Protein AF-A0A451AN19-F1 (afdb_monomer)

Nearest PDB structures (foldseek):
  8wtc-assembly2_D  TM=3.789E-01  e=9.574E+00  Bacillus subtilis subsp. subtilis str. 168

Mean predicted aligned error: 19.06 Å

Secondary structure (DSSP, 8-state):
------SSTHHHHHHHHHHHHHHHHHHHHS--SS--PPP-----S-TTS--S-SGGGS--STT--HHHHHHHHHHTHHHHHHHHS---TTPPPHHHHHHHHHHHHHH--HHHHHHHHHHHHHHTT-HHHHHHHHHHHTTS---

Sequence (143 aa):
MKKIELDNWREFFHACDKLDTKRERIFSEANLPGYVSPFLFRGQANADWPLADTLERAAGEKDVGVLQYYGTILSVKPEIERFTGRILDGVPSYGEYRMALNSIQHSVDQNTILSKIFNLAVKEDKYSEAAALCFLFQRIPSE

pLDDT: mean 72.41, std 14.74, range [35.47, 91.38]

Foldseek 3Di:
DDDDDDPDDVCVVVVLVVVVVVQVVCVVPVPDPDDDDRDDCPDDPDPPPPDVDPLVPVPPDPDCDPLNSLVVVVVCQVVCCVVVVHHPPPSDDSVRVVVVVVVVVVVPPVVVVLVVLCVVCVVVVNVVVSVVVVVVSVPPDDD

Solvent-accessible surface area (backbone atoms only — not comparable to full-atom values): 9248 Å² total; per-residue (Å²): 134,90,84,80,88,70,99,49,77,77,52,46,61,59,50,51,51,54,50,49,56,51,51,52,48,53,58,68,72,58,80,54,101,63,88,79,79,76,88,76,84,84,72,75,89,67,83,79,62,87,64,93,61,82,70,73,76,77,63,80,54,99,76,67,49,71,69,60,49,49,49,56,56,56,71,48,42,67,60,52,26,66,73,68,74,45,82,76,78,90,65,71,51,72,67,57,46,51,52,52,51,52,53,50,57,66,71,57,40,66,67,61,52,50,50,52,50,43,55,53,21,63,74,67,74,38,58,71,59,38,54,53,51,53,58,59,58,72,67,59,82,84,130

Structure (mmCIF, N/CA/C/O backbone):
data_AF-A0A451AN19-F1
#
_entry.id   AF-A0A451AN19-F1
#
loop_
_atom_site.group_PDB
_atom_site.id
_atom_site.type_symbol
_atom_site.label_atom_id
_atom_site.label_alt_id
_atom_site.label_comp_id
_atom_site.label_asym_id
_atom_site.label_entity_id
_atom_site.label_seq_id
_atom_site.pdbx_PDB_ins_code
_atom_site.Cartn_x
_atom_site.Cartn_y
_atom_site.Cartn_z
_atom_site.occupancy
_atom_site.B_iso_or_equiv
_atom_site.auth_seq_id
_atom_site.auth_comp_id
_atom_site.auth_asym_id
_atom_site.auth_atom_id
_atom_site.pdbx_PDB_model_num
ATOM 1 N N . MET A 1 1 ? -1.596 -2.772 -30.312 1.00 65.94 1 MET A N 1
ATOM 2 C CA . MET A 1 1 ? -0.908 -3.242 -29.088 1.00 65.94 1 MET A CA 1
ATOM 3 C C . MET A 1 1 ? -0.173 -4.530 -29.432 1.00 65.94 1 MET A C 1
ATOM 5 O O . MET A 1 1 ? -0.817 -5.438 -29.943 1.00 65.94 1 MET A O 1
ATOM 9 N N . LYS A 1 2 ? 1.155 -4.592 -29.269 1.00 78.00 2 LYS A N 1
ATOM 10 C CA . LYS A 1 2 ? 1.921 -5.814 -29.567 1.00 78.00 2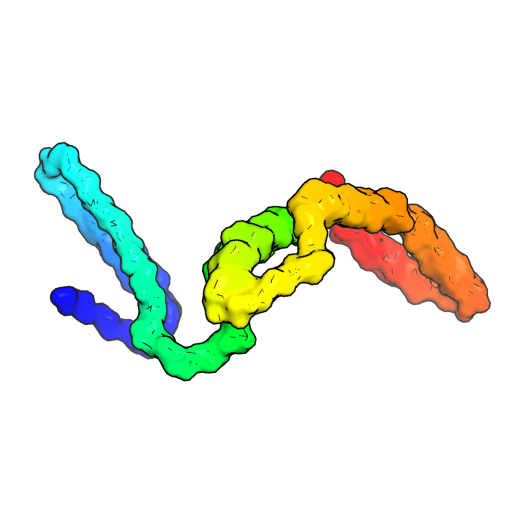 LYS A CA 1
ATOM 11 C C . LYS A 1 2 ? 1.819 -6.755 -28.367 1.00 78.00 2 LYS A C 1
ATOM 13 O O . LYS A 1 2 ? 2.100 -6.326 -27.253 1.00 78.00 2 LYS A O 1
ATOM 18 N N . LYS A 1 3 ? 1.397 -7.998 -28.597 1.00 84.44 3 LYS A N 1
ATOM 19 C CA . LYS A 1 3 ? 1.355 -9.037 -27.563 1.00 84.44 3 LYS A CA 1
ATOM 20 C C . LYS A 1 3 ? 2.708 -9.745 -27.506 1.00 84.44 3 LYS A C 1
ATOM 22 O O . LYS A 1 3 ? 3.332 -9.951 -28.547 1.00 84.44 3 LYS A O 1
ATOM 27 N N . ILE A 1 4 ? 3.157 -10.054 -26.297 1.00 86.81 4 ILE A N 1
ATOM 28 C CA . ILE A 1 4 ? 4.325 -10.893 -26.039 1.00 86.81 4 ILE A CA 1
ATOM 29 C C . ILE A 1 4 ? 3.780 -12.087 -25.274 1.00 86.81 4 ILE A C 1
ATOM 31 O O . ILE A 1 4 ? 3.242 -11.909 -24.183 1.00 86.81 4 ILE A O 1
ATOM 35 N N . GLU A 1 5 ? 3.843 -13.261 -25.889 1.00 89.75 5 GLU A N 1
ATOM 36 C CA . GLU A 1 5 ? 3.511 -14.508 -25.210 1.00 89.75 5 GLU A CA 1
ATOM 37 C C . GLU A 1 5 ? 4.749 -14.988 -24.455 1.00 89.75 5 GLU A C 1
ATOM 39 O O . GLU A 1 5 ? 5.871 -14.839 -24.945 1.00 89.75 5 GLU A O 1
ATOM 44 N N . LEU A 1 6 ? 4.532 -15.462 -23.232 1.00 88.56 6 LEU A N 1
ATOM 45 C CA . LEU A 1 6 ? 5.565 -15.956 -22.329 1.00 88.56 6 LEU A CA 1
ATOM 46 C C . LEU A 1 6 ? 5.190 -17.378 -21.944 1.00 88.56 6 LEU A C 1
ATOM 48 O O . LEU A 1 6 ? 4.033 -17.624 -21.596 1.00 88.56 6 LEU A O 1
ATOM 52 N N . ASP A 1 7 ? 6.163 -18.282 -21.951 1.00 85.94 7 ASP A N 1
ATOM 53 C CA . ASP A 1 7 ? 5.907 -19.688 -21.636 1.00 85.94 7 ASP A CA 1
ATOM 54 C C . ASP A 1 7 ? 5.814 -19.910 -20.117 1.00 85.94 7 ASP A C 1
ATOM 56 O O . ASP A 1 7 ? 5.191 -20.860 -19.642 1.00 85.94 7 ASP A O 1
ATOM 60 N N . ASN A 1 8 ? 6.430 -19.026 -19.324 1.00 87.75 8 ASN A N 1
ATOM 61 C CA . ASN A 1 8 ? 6.414 -19.080 -17.863 1.00 87.75 8 ASN A CA 1
ATOM 62 C C . ASN A 1 8 ? 6.694 -17.713 -17.208 1.00 87.75 8 ASN A C 1
ATOM 64 O O . ASN A 1 8 ? 7.177 -16.771 -17.833 1.00 87.75 8 ASN A O 1
ATOM 68 N N . TRP A 1 9 ? 6.443 -17.618 -15.896 1.00 84.12 9 TRP A N 1
ATOM 69 C CA . TRP A 1 9 ? 6.634 -16.378 -15.130 1.00 84.12 9 TRP A CA 1
ATOM 70 C C . TRP A 1 9 ? 8.094 -15.922 -14.999 1.00 84.12 9 TRP A C 1
ATOM 72 O O . TRP A 1 9 ? 8.329 -14.730 -14.816 1.00 84.12 9 TRP A O 1
ATOM 82 N N . ARG A 1 10 ? 9.092 -16.813 -15.092 1.00 84.50 10 ARG A N 1
ATOM 83 C CA . ARG A 1 10 ? 10.505 -16.390 -14.981 1.00 84.50 10 ARG A CA 1
ATOM 84 C C . ARG A 1 10 ? 10.929 -15.537 -16.171 1.00 84.50 10 ARG A C 1
ATOM 86 O O . ARG A 1 10 ? 11.725 -14.617 -16.007 1.00 84.50 10 ARG A O 1
ATOM 93 N N . GLU A 1 11 ? 10.363 -15.798 -17.344 1.00 87.38 11 GLU A N 1
ATOM 94 C CA . GLU A 1 11 ? 10.640 -15.034 -18.563 1.00 87.38 11 GLU A CA 1
ATOM 95 C C . GLU A 1 11 ? 10.121 -13.601 -18.510 1.00 87.38 11 GLU A C 1
ATOM 97 O O . GLU A 1 11 ? 10.615 -12.749 -19.248 1.00 87.38 11 GLU A O 1
ATOM 102 N N . PHE A 1 12 ? 9.174 -13.304 -17.620 1.00 86.06 12 PHE A N 1
ATOM 103 C CA . PHE A 1 12 ? 8.599 -11.971 -17.506 1.00 86.06 12 PHE A CA 1
ATOM 104 C C . PHE A 1 12 ? 9.642 -10.903 -17.194 1.00 86.06 12 PHE A C 1
ATOM 106 O O . PHE A 1 12 ? 9.694 -9.889 -17.883 1.00 86.06 12 PHE A O 1
ATOM 113 N N . PHE A 1 13 ? 10.508 -11.144 -16.206 1.00 85.94 13 PHE A N 1
ATOM 114 C CA . PHE A 1 13 ? 11.545 -10.180 -15.839 1.00 85.94 13 PHE A CA 1
ATOM 115 C C . PHE A 1 13 ? 12.487 -9.906 -17.016 1.00 85.94 13 PHE A C 1
ATOM 117 O O . PHE A 1 13 ? 12.790 -8.753 -17.314 1.00 85.94 13 PHE A O 1
ATOM 124 N N . HIS A 1 14 ? 12.865 -10.951 -17.756 1.00 89.94 14 HIS A N 1
ATOM 125 C CA . HIS A 1 14 ? 13.679 -10.814 -18.963 1.00 89.94 14 HIS A CA 1
ATOM 126 C C . HIS A 1 14 ? 12.946 -10.086 -20.098 1.00 89.94 14 HIS A C 1
ATOM 128 O O . HIS A 1 14 ? 13.566 -9.353 -20.868 1.00 89.94 14 HIS A O 1
ATOM 134 N N . ALA A 1 15 ? 11.635 -10.281 -20.236 1.00 89.75 15 ALA A N 1
ATOM 135 C CA . ALA A 1 15 ? 10.826 -9.582 -21.226 1.00 89.75 15 ALA A CA 1
ATOM 136 C C . ALA A 1 15 ? 10.687 -8.087 -20.897 1.00 89.75 15 ALA A C 1
ATOM 138 O O . ALA A 1 15 ? 10.799 -7.261 -21.804 1.00 89.75 15 ALA A O 1
ATOM 139 N N . CYS A 1 16 ? 10.503 -7.737 -19.620 1.00 88.50 16 CYS A N 1
ATOM 140 C CA . CYS A 1 16 ? 10.511 -6.355 -19.136 1.00 88.50 16 CYS A CA 1
ATOM 141 C C . CYS A 1 16 ? 11.853 -5.670 -19.418 1.00 88.50 16 CYS A C 1
ATOM 143 O O . CYS A 1 16 ? 11.873 -4.617 -20.049 1.00 88.50 16 CYS A O 1
ATOM 145 N N . ASP A 1 17 ? 12.964 -6.311 -19.059 1.00 89.06 17 ASP A N 1
ATOM 146 C CA . ASP A 1 17 ? 14.313 -5.769 -19.263 1.00 89.06 17 ASP A CA 1
ATOM 147 C C . ASP A 1 17 ? 14.620 -5.504 -20.751 1.00 89.06 17 ASP A C 1
ATOM 149 O O . ASP A 1 17 ? 15.107 -4.440 -21.145 1.00 89.06 17 ASP A O 1
ATOM 153 N N . LYS A 1 18 ? 14.211 -6.429 -21.631 1.00 90.56 18 LYS A N 1
ATOM 154 C CA . LYS A 1 18 ? 14.293 -6.241 -23.091 1.00 90.56 18 LYS A CA 1
ATOM 155 C C . LYS A 1 18 ? 13.461 -5.056 -23.582 1.00 90.56 18 LYS A C 1
ATOM 157 O O . LYS A 1 18 ? 13.870 -4.366 -24.519 1.00 90.56 18 LYS A O 1
ATOM 162 N N . LEU A 1 19 ? 12.275 -4.848 -23.013 1.00 90.12 19 LEU A N 1
ATOM 163 C CA . LEU A 1 19 ? 11.410 -3.727 -23.374 1.00 90.12 19 LEU A CA 1
ATOM 164 C C . LEU A 1 19 ? 12.003 -2.395 -22.914 1.00 90.12 19 LEU A C 1
ATOM 166 O O . LEU A 1 19 ? 11.969 -1.435 -23.687 1.00 90.12 19 LEU A O 1
ATOM 170 N N . ASP A 1 20 ? 12.583 -2.344 -21.718 1.00 88.81 20 ASP A N 1
ATOM 171 C CA . ASP A 1 20 ? 13.242 -1.147 -21.195 1.00 88.81 20 ASP A CA 1
ATOM 172 C C . ASP A 1 20 ? 14.511 -0.809 -21.976 1.00 88.81 20 ASP A C 1
ATOM 174 O O . ASP A 1 20 ? 14.649 0.321 -22.440 1.00 88.81 20 ASP A O 1
ATOM 178 N N . THR A 1 21 ? 15.352 -1.797 -22.287 1.00 89.62 21 THR A N 1
ATOM 179 C CA . THR A 1 21 ? 16.522 -1.591 -23.158 1.00 89.62 21 THR A CA 1
ATOM 180 C C . THR A 1 21 ? 16.100 -1.041 -24.526 1.00 89.62 21 THR A C 1
ATOM 182 O O . THR A 1 21 ? 16.725 -0.142 -25.092 1.00 89.62 21 THR A O 1
ATOM 185 N N . LYS A 1 22 ? 14.992 -1.549 -25.083 1.00 87.88 22 LYS A N 1
ATOM 186 C CA . LYS A 1 22 ? 14.446 -1.035 -26.344 1.00 87.88 22 LYS A CA 1
ATOM 187 C C . LYS A 1 22 ? 13.942 0.404 -26.206 1.00 87.88 22 LYS A C 1
ATOM 189 O O . LYS A 1 22 ? 14.119 1.190 -27.136 1.00 87.88 22 LYS A O 1
ATOM 194 N N . ARG A 1 23 ? 13.310 0.749 -25.082 1.00 87.75 23 ARG A N 1
ATOM 195 C CA . ARG A 1 23 ? 12.857 2.114 -24.775 1.00 87.75 23 ARG A CA 1
ATOM 196 C C . ARG A 1 23 ? 14.041 3.076 -24.722 1.00 87.75 23 ARG A C 1
ATOM 198 O O . ARG A 1 23 ? 13.993 4.122 -25.361 1.00 87.75 23 ARG A O 1
ATOM 205 N N . GLU A 1 24 ? 15.097 2.701 -24.009 1.00 85.00 24 GLU A N 1
ATOM 206 C CA . GLU A 1 24 ? 16.329 3.486 -23.887 1.00 85.00 24 GLU A CA 1
ATOM 207 C C . GLU A 1 24 ? 17.005 3.699 -25.236 1.00 85.00 24 GLU A C 1
ATOM 209 O O . GLU A 1 24 ? 17.420 4.811 -25.548 1.00 85.00 24 GLU A O 1
ATOM 214 N N . ARG A 1 25 ? 17.036 2.662 -26.077 1.00 85.81 25 ARG A N 1
ATOM 215 C CA . ARG A 1 25 ? 17.547 2.763 -27.444 1.00 85.81 25 ARG A CA 1
ATOM 216 C C . ARG A 1 25 ? 16.745 3.742 -28.302 1.00 85.81 25 ARG A C 1
ATOM 218 O O . ARG A 1 25 ? 17.327 4.549 -29.011 1.00 85.81 25 ARG A O 1
ATOM 225 N N . ILE A 1 26 ? 15.414 3.701 -28.229 1.00 82.94 26 ILE A N 1
ATOM 226 C CA . ILE A 1 26 ? 14.562 4.663 -28.948 1.00 82.94 26 ILE A CA 1
ATOM 227 C C . ILE A 1 26 ? 14.821 6.084 -28.439 1.00 82.94 26 ILE A C 1
ATOM 229 O O . ILE A 1 26 ? 14.879 7.016 -29.235 1.00 82.94 26 ILE A O 1
ATOM 233 N N . PHE A 1 27 ? 14.997 6.254 -27.129 1.00 80.12 27 PHE A N 1
ATOM 234 C CA . PHE A 1 27 ? 15.309 7.549 -26.536 1.00 80.12 27 PHE A CA 1
ATOM 235 C C . PHE A 1 27 ? 16.667 8.090 -27.013 1.00 80.12 27 PHE A C 1
ATOM 237 O O . PHE A 1 27 ? 16.757 9.256 -27.389 1.00 80.12 27 PHE A O 1
ATOM 244 N N . SER A 1 28 ? 17.703 7.247 -27.054 1.00 79.31 28 SER A N 1
ATOM 245 C CA . SER A 1 28 ? 19.051 7.655 -27.460 1.00 79.31 28 SER A CA 1
ATOM 246 C C . SER A 1 28 ? 19.207 7.863 -28.970 1.00 79.31 28 SER A C 1
ATOM 248 O O . SER A 1 28 ? 19.909 8.782 -29.383 1.00 79.31 28 SER A O 1
ATOM 250 N N . GLU A 1 29 ? 18.542 7.060 -29.805 1.00 78.56 29 GLU A N 1
ATOM 251 C CA . GLU A 1 29 ? 18.640 7.154 -31.270 1.00 78.56 29 GLU A CA 1
ATOM 252 C C . GLU A 1 29 ? 17.807 8.303 -31.852 1.00 78.56 29 GLU A C 1
ATOM 254 O O . GLU A 1 29 ? 18.121 8.804 -32.931 1.00 78.56 29 GLU A O 1
ATOM 259 N N . ALA A 1 30 ? 16.740 8.734 -31.175 1.00 67.50 30 ALA A N 1
ATOM 260 C CA . ALA A 1 30 ? 15.782 9.635 -31.799 1.00 67.50 30 ALA A CA 1
ATOM 261 C C . ALA A 1 30 ? 16.193 11.119 -31.796 1.00 67.50 30 ALA A C 1
ATOM 263 O O . ALA A 1 30 ? 15.551 11.895 -32.501 1.00 67.50 30 ALA A O 1
ATOM 264 N N . ASN A 1 31 ? 17.221 11.548 -31.040 1.00 64.81 31 ASN A N 1
ATOM 265 C CA . ASN A 1 31 ? 17.557 12.978 -30.840 1.00 64.81 31 ASN A CA 1
ATOM 266 C C . ASN A 1 31 ? 16.305 13.849 -30.563 1.00 64.81 31 ASN A C 1
ATOM 268 O O . ASN A 1 31 ? 16.252 15.036 -30.892 1.00 64.81 31 ASN A O 1
ATOM 272 N N . LEU A 1 32 ? 15.254 13.243 -30.003 1.00 60.97 32 LEU A N 1
ATOM 273 C CA . L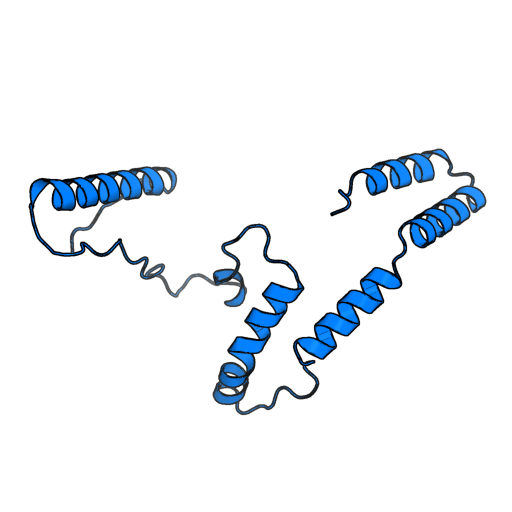EU A 1 32 ? 13.974 13.895 -29.795 1.00 60.97 32 LEU A CA 1
ATOM 274 C C . LEU A 1 32 ? 14.064 14.687 -28.490 1.00 60.97 32 LEU A C 1
ATOM 276 O O . LEU A 1 32 ? 14.427 14.109 -27.466 1.00 60.97 32 LEU A O 1
ATOM 280 N N . PRO A 1 33 ? 13.647 15.963 -28.457 1.00 60.81 33 PRO A N 1
ATOM 281 C CA . PRO A 1 33 ? 13.531 16.736 -27.217 1.00 60.81 33 PRO A CA 1
ATOM 282 C C . PRO A 1 33 ? 12.363 16.254 -26.325 1.00 60.81 33 PRO A C 1
ATOM 284 O O . PRO A 1 33 ? 11.827 17.014 -25.524 1.00 60.81 33 PRO A O 1
ATOM 287 N N . GLY A 1 34 ? 11.916 15.006 -26.493 1.00 64.94 34 GLY A N 1
ATOM 288 C CA . GLY A 1 34 ? 10.702 14.457 -25.906 1.00 64.94 34 GLY A CA 1
ATOM 289 C C . GLY A 1 34 ? 10.982 13.342 -24.904 1.00 64.94 34 GLY A C 1
ATOM 290 O O . GLY A 1 34 ? 11.828 12.477 -25.115 1.00 64.94 34 GLY A O 1
ATOM 291 N N . TYR A 1 35 ? 10.216 13.344 -23.818 1.00 70.38 35 TYR A N 1
ATOM 292 C CA . TYR A 1 35 ? 10.201 12.289 -22.812 1.00 70.38 35 TYR A CA 1
ATOM 293 C C . TYR A 1 35 ? 9.477 11.043 -23.341 1.00 70.38 35 TYR A C 1
ATOM 295 O O . TYR A 1 35 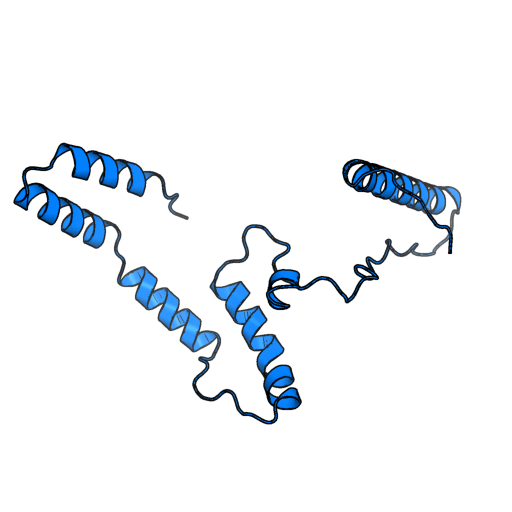? 8.304 11.111 -23.718 1.00 70.38 35 TYR A O 1
ATOM 303 N N . VAL A 1 36 ? 10.153 9.891 -23.342 1.00 74.25 36 VAL A N 1
ATOM 304 C CA . VAL A 1 36 ? 9.501 8.594 -23.561 1.00 74.25 36 VAL A CA 1
ATOM 305 C C . VAL A 1 36 ? 9.020 8.082 -22.209 1.00 74.25 36 VAL A C 1
ATOM 307 O O . VAL A 1 36 ? 9.825 7.743 -21.344 1.00 74.25 36 VAL A O 1
ATOM 310 N N . SER A 1 37 ? 7.699 8.042 -22.031 1.00 78.00 37 SER A N 1
ATOM 311 C CA . SER A 1 37 ? 7.084 7.579 -20.786 1.00 78.00 37 SER A CA 1
ATOM 312 C C . SER A 1 37 ? 7.467 6.124 -20.472 1.00 78.00 37 SER A C 1
ATOM 314 O O . SER A 1 37 ? 7.497 5.298 -21.394 1.00 78.00 37 SER A O 1
ATOM 316 N N . PRO A 1 38 ? 7.753 5.782 -19.201 1.00 79.62 38 PRO A N 1
ATOM 317 C CA . PRO A 1 38 ? 7.973 4.406 -18.778 1.00 79.62 38 PRO A CA 1
ATOM 318 C C . PRO A 1 38 ? 6.732 3.545 -19.030 1.00 79.62 38 PRO A C 1
ATOM 320 O O . PRO A 1 38 ? 5.606 4.036 -19.164 1.00 79.62 38 PRO A O 1
ATOM 323 N N . PHE A 1 39 ? 6.931 2.227 -19.086 1.00 79.81 39 PHE A N 1
ATOM 324 C CA . PHE A 1 39 ? 5.814 1.302 -19.230 1.00 79.81 39 PHE A CA 1
ATOM 325 C C . PHE A 1 39 ? 4.896 1.393 -18.010 1.00 79.81 39 PHE A C 1
ATOM 327 O O . PHE A 1 39 ? 5.316 1.203 -16.871 1.00 79.81 39 PHE A O 1
ATOM 334 N N . LEU A 1 40 ? 3.618 1.675 -18.259 1.00 75.25 40 LEU A N 1
ATOM 335 C CA . LEU A 1 40 ? 2.602 1.702 -17.217 1.00 75.25 40 LEU A CA 1
ATOM 336 C C . LEU A 1 40 ? 2.109 0.281 -16.964 1.00 75.25 40 LEU A C 1
ATOM 338 O O . LEU A 1 40 ? 1.475 -0.327 -17.832 1.00 75.25 40 LEU A O 1
ATOM 342 N N . PHE A 1 41 ? 2.351 -0.227 -15.760 1.00 71.31 41 PHE A N 1
ATOM 343 C CA . PHE A 1 41 ? 1.701 -1.444 -15.300 1.00 71.31 41 PHE A CA 1
ATOM 344 C C . PHE A 1 41 ? 0.212 -1.156 -15.077 1.00 71.31 41 PHE A C 1
ATOM 346 O O . PHE A 1 41 ? -0.178 -0.456 -14.147 1.00 71.31 41 PHE A O 1
ATOM 353 N N . ARG A 1 42 ? -0.637 -1.674 -15.969 1.00 67.75 42 ARG A N 1
ATOM 354 C CA . ARG A 1 42 ? -2.099 -1.475 -15.939 1.00 67.75 42 ARG A CA 1
ATOM 355 C C . ARG A 1 42 ? -2.824 -2.517 -15.077 1.00 67.75 42 ARG A C 1
ATOM 357 O O . ARG A 1 42 ? -4.045 -2.612 -15.142 1.00 67.75 42 ARG A O 1
ATOM 364 N N . GLY A 1 43 ? -2.082 -3.279 -14.273 1.00 64.31 43 GLY A N 1
ATOM 365 C CA . GLY A 1 43 ? -2.618 -4.393 -13.503 1.00 64.31 43 GLY A CA 1
ATOM 366 C C . GLY A 1 43 ? -2.780 -5.668 -14.328 1.00 64.31 43 GLY A C 1
ATOM 367 O O . GLY A 1 43 ? -2.503 -5.715 -15.528 1.00 64.31 43 GLY A O 1
ATOM 368 N N . GLN A 1 44 ? -3.227 -6.723 -13.655 1.00 62.12 44 GLN A N 1
ATOM 369 C CA . GLN A 1 44 ? -3.641 -7.961 -14.303 1.00 62.12 44 GLN A CA 1
ATOM 370 C C . GLN A 1 44 ? -5.034 -7.774 -14.910 1.00 62.12 44 GLN A C 1
ATOM 372 O O . GLN A 1 44 ? -5.939 -7.274 -14.249 1.00 62.12 44 GLN A O 1
ATOM 377 N N . ALA A 1 45 ? -5.204 -8.181 -16.168 1.00 58.25 45 ALA A N 1
ATOM 378 C CA . ALA A 1 45 ? -6.487 -8.088 -16.869 1.00 58.25 45 ALA A CA 1
ATOM 379 C C . ALA A 1 45 ? -7.561 -9.035 -16.296 1.00 58.25 45 ALA A C 1
ATOM 381 O O . ALA A 1 45 ? -8.745 -8.814 -16.530 1.00 58.25 45 ALA A O 1
ATOM 382 N N . ASN A 1 46 ? -7.156 -10.060 -15.538 1.00 53.59 46 ASN A N 1
ATOM 383 C CA . ASN A 1 46 ? -8.079 -10.942 -14.831 1.00 53.59 46 ASN A CA 1
ATOM 384 C C . ASN A 1 46 ? -8.487 -10.314 -13.497 1.00 53.59 46 ASN A C 1
ATOM 386 O O . ASN A 1 46 ? -7.754 -10.387 -12.513 1.00 53.59 46 ASN A O 1
ATOM 390 N N . ALA A 1 47 ? -9.684 -9.729 -13.478 1.00 55.72 47 ALA A N 1
ATOM 391 C CA . ALA A 1 47 ? -10.365 -9.302 -12.257 1.00 55.72 47 ALA A CA 1
ATOM 392 C C . ALA A 1 47 ? -10.886 -10.489 -11.415 1.00 55.72 47 ALA A C 1
ATOM 394 O O . ALA A 1 47 ? -11.330 -10.282 -10.292 1.00 55.72 47 ALA A O 1
ATOM 395 N N . ASP A 1 48 ? -10.795 -11.715 -11.943 1.00 55.31 48 ASP A N 1
ATOM 396 C CA . ASP A 1 48 ? -11.374 -12.928 -11.352 1.00 55.31 48 ASP A CA 1
ATOM 397 C C . ASP A 1 48 ? -10.458 -13.639 -10.345 1.00 55.31 48 ASP A C 1
ATOM 399 O O . ASP A 1 48 ? -10.810 -14.699 -9.826 1.00 55.31 48 ASP A O 1
ATOM 403 N N . TRP A 1 49 ? -9.263 -13.109 -10.063 1.00 57.44 49 TRP A N 1
ATOM 404 C CA . TRP A 1 49 ? -8.451 -13.660 -8.980 1.00 57.44 49 TRP A CA 1
ATOM 405 C C . TRP A 1 49 ? -9.103 -13.337 -7.632 1.00 57.44 49 TRP A C 1
ATOM 407 O O . TRP A 1 49 ? -9.310 -12.157 -7.338 1.00 57.44 49 TRP A O 1
ATOM 417 N N . PRO A 1 50 ? -9.413 -14.353 -6.801 1.00 52.69 50 PRO A N 1
ATOM 418 C CA . PRO A 1 50 ? -9.936 -14.134 -5.464 1.00 52.69 50 PRO A CA 1
ATOM 419 C C . PRO A 1 50 ? -8.802 -13.573 -4.607 1.00 52.69 50 PRO A C 1
ATOM 421 O O . PRO A 1 50 ? -8.028 -14.302 -3.993 1.00 52.69 50 PRO A O 1
ATOM 424 N N . LEU A 1 51 ? -8.651 -12.255 -4.633 1.00 52.56 51 LEU A N 1
ATOM 425 C CA . LEU A 1 51 ? -7.765 -11.548 -3.726 1.00 52.56 51 LEU A CA 1
ATOM 426 C C . LEU A 1 51 ? -8.431 -11.558 -2.355 1.00 52.56 51 LEU A C 1
ATOM 428 O O . LEU A 1 51 ? -9.575 -11.126 -2.224 1.00 52.56 51 LEU A O 1
ATOM 432 N N . ALA A 1 52 ? -7.727 -12.096 -1.360 1.00 52.50 52 ALA A N 1
ATOM 433 C CA . ALA A 1 52 ? -8.231 -12.191 0.006 1.00 52.50 52 ALA A CA 1
ATOM 434 C C . ALA A 1 52 ? -8.527 -10.801 0.602 1.00 52.50 52 ALA A C 1
ATOM 436 O O . ALA A 1 52 ? -9.500 -10.660 1.340 1.00 52.50 52 ALA A O 1
ATOM 437 N N . ASP A 1 53 ? -7.768 -9.771 0.206 1.00 50.28 53 ASP A N 1
ATOM 438 C CA . ASP A 1 53 ? -8.097 -8.365 0.421 1.00 50.28 53 ASP A CA 1
ATOM 439 C C . ASP A 1 53 ? -7.379 -7.441 -0.591 1.00 50.28 53 ASP A C 1
ATOM 441 O O . ASP A 1 53 ? -6.453 -7.828 -1.309 1.00 50.28 53 ASP A O 1
ATOM 445 N N . THR A 1 54 ? -7.866 -6.205 -0.709 1.00 55.28 54 THR A N 1
ATOM 446 C CA . THR A 1 54 ? -7.379 -5.182 -1.654 1.00 55.28 54 THR A CA 1
ATOM 447 C C . THR A 1 54 ? -6.237 -4.334 -1.076 1.00 55.28 54 THR A C 1
ATOM 449 O O . THR A 1 54 ? -5.663 -3.514 -1.795 1.00 55.28 54 THR A O 1
ATOM 452 N N . LEU A 1 55 ? -5.925 -4.499 0.213 1.00 51.34 55 LEU A N 1
ATOM 453 C CA . LEU A 1 55 ? -5.006 -3.645 0.974 1.00 51.34 55 LEU A CA 1
ATOM 454 C C . LEU A 1 55 ? -3.539 -4.027 0.756 1.00 51.34 55 LEU A C 1
ATOM 456 O O . LEU A 1 55 ? -2.671 -3.155 0.783 1.00 51.34 55 LEU A O 1
ATOM 460 N N . GLU A 1 56 ? -3.262 -5.287 0.421 1.00 53.19 56 GLU A N 1
ATOM 461 C CA . GLU A 1 56 ? -1.893 -5.764 0.184 1.00 53.19 56 GLU A CA 1
ATOM 462 C C . GLU A 1 56 ? -1.211 -5.146 -1.057 1.00 53.19 56 GLU A C 1
ATOM 464 O O . GLU A 1 56 ? 0.003 -5.245 -1.220 1.00 53.19 56 GLU A O 1
ATOM 469 N N . ARG A 1 57 ? -1.947 -4.449 -1.941 1.00 54.25 57 ARG A N 1
ATOM 470 C CA . ARG A 1 57 ? -1.370 -3.855 -3.167 1.00 54.25 57 ARG A CA 1
ATOM 471 C C . ARG A 1 57 ? -0.490 -2.623 -2.931 1.00 54.25 57 ARG A C 1
ATOM 473 O O . ARG A 1 57 ? 0.273 -2.272 -3.827 1.00 54.25 57 ARG A O 1
ATOM 480 N N . ALA A 1 58 ? -0.603 -1.949 -1.785 1.00 54.06 58 ALA A N 1
ATOM 481 C CA . ALA A 1 58 ? 0.165 -0.730 -1.502 1.00 54.06 58 ALA A CA 1
ATOM 482 C C . ALA A 1 58 ? 1.502 -1.000 -0.785 1.00 54.06 58 ALA A C 1
ATOM 484 O O . ALA A 1 58 ? 2.385 -0.145 -0.800 1.00 54.06 58 ALA A O 1
ATOM 485 N N . ALA A 1 59 ? 1.686 -2.185 -0.198 1.00 53.09 59 ALA A N 1
ATOM 486 C CA . ALA A 1 59 ? 2.872 -2.545 0.581 1.00 53.09 59 ALA A CA 1
ATOM 487 C C . ALA A 1 59 ? 3.977 -3.175 -0.292 1.00 53.09 59 ALA A C 1
ATOM 489 O O . ALA A 1 59 ? 4.537 -4.217 0.032 1.00 53.09 59 ALA A O 1
ATOM 490 N N . GLY A 1 60 ? 4.279 -2.555 -1.438 1.00 49.75 60 GLY A N 1
ATOM 491 C CA . GLY A 1 60 ? 5.357 -3.001 -2.333 1.00 49.75 60 GLY A CA 1
ATOM 492 C C . GLY A 1 60 ? 6.768 -2.811 -1.758 1.00 49.75 60 GLY A C 1
ATOM 493 O O . GLY A 1 60 ? 7.733 -3.328 -2.320 1.00 49.75 60 GLY A O 1
ATOM 494 N N . GLU A 1 61 ? 6.897 -2.092 -0.643 1.00 55.41 61 GLU A N 1
ATOM 495 C CA . GLU A 1 61 ? 8.141 -1.960 0.110 1.00 55.41 61 GLU A CA 1
ATOM 496 C C . GLU A 1 61 ? 8.177 -3.010 1.222 1.00 55.41 61 GLU A C 1
ATOM 498 O O . GLU A 1 61 ? 7.259 -3.112 2.032 1.00 55.41 61 GLU A O 1
ATOM 503 N N . LYS A 1 62 ? 9.257 -3.798 1.261 1.00 55.94 62 LYS A N 1
ATOM 504 C CA . LYS A 1 62 ? 9.452 -4.889 2.230 1.00 55.94 62 LYS A CA 1
ATOM 505 C C . LYS A 1 62 ? 9.455 -4.437 3.697 1.00 55.94 62 LYS A C 1
ATOM 507 O O . LYS A 1 62 ? 9.307 -5.296 4.556 1.00 55.94 62 LYS A O 1
ATOM 512 N N . ASP A 1 63 ? 9.549 -3.132 3.960 1.00 57.97 63 ASP A N 1
ATOM 513 C CA . ASP A 1 63 ? 9.716 -2.554 5.295 1.00 57.97 63 ASP A CA 1
ATOM 514 C C . ASP A 1 63 ? 8.820 -1.316 5.512 1.00 57.97 63 ASP A C 1
ATOM 516 O O . ASP A 1 63 ? 9.281 -0.261 5.948 1.00 57.97 63 ASP A O 1
ATOM 520 N N . VAL A 1 64 ? 7.519 -1.394 5.203 1.00 64.62 64 VAL A N 1
ATOM 521 C CA . VAL A 1 64 ? 6.598 -0.313 5.602 1.00 64.62 64 VAL A CA 1
ATOM 522 C C . VAL A 1 64 ? 6.397 -0.367 7.118 1.00 64.62 64 VAL A C 1
ATOM 524 O O . VAL A 1 64 ? 5.710 -1.245 7.640 1.00 64.62 64 VAL A O 1
ATOM 527 N N . GLY A 1 65 ? 6.978 0.595 7.837 1.00 77.56 65 GLY A N 1
ATOM 528 C CA . GLY A 1 65 ? 6.794 0.720 9.282 1.00 77.56 65 GLY A CA 1
ATOM 529 C C . GLY A 1 65 ? 5.313 0.846 9.664 1.00 77.56 65 GLY A C 1
ATOM 530 O O . GLY A 1 65 ? 4.533 1.503 8.972 1.00 77.56 65 GLY A O 1
ATOM 531 N N . VAL A 1 66 ? 4.919 0.256 10.798 1.00 82.62 66 VAL A N 1
ATOM 532 C CA . VAL A 1 66 ? 3.515 0.176 11.268 1.00 82.62 66 VAL A CA 1
ATOM 533 C C . VAL A 1 66 ? 2.807 1.534 11.251 1.00 82.62 66 VAL A C 1
ATOM 535 O O . VAL A 1 66 ? 1.643 1.637 10.865 1.00 82.62 66 VAL A O 1
ATOM 538 N N . LEU A 1 67 ? 3.517 2.601 11.621 1.00 85.44 67 LEU A N 1
ATOM 539 C CA . LEU A 1 67 ? 2.962 3.949 11.624 1.00 85.44 67 LEU A CA 1
ATOM 540 C C . LEU A 1 67 ? 2.671 4.469 10.202 1.00 85.44 67 LEU A C 1
ATOM 542 O O . LEU A 1 67 ? 1.637 5.090 9.966 1.00 85.44 67 LEU A O 1
ATOM 546 N N . GLN A 1 68 ? 3.549 4.179 9.245 1.00 81.56 68 GLN A N 1
ATOM 547 C CA . GLN A 1 68 ? 3.387 4.562 7.842 1.00 81.56 68 GLN A CA 1
ATOM 548 C C . GLN A 1 68 ? 2.273 3.754 7.164 1.00 81.56 68 GLN A C 1
ATOM 550 O O . GLN A 1 68 ? 1.463 4.307 6.413 1.00 81.56 68 GLN A O 1
ATOM 555 N N . TYR A 1 69 ? 2.165 2.469 7.505 1.00 81.06 69 TYR A N 1
ATOM 556 C CA . TYR A 1 69 ? 1.050 1.623 7.090 1.00 81.06 69 TYR A CA 1
ATOM 557 C C . TYR A 1 69 ? -0.288 2.170 7.610 1.00 81.06 69 TYR A C 1
ATOM 559 O O . TYR A 1 69 ? -1.236 2.346 6.846 1.00 81.06 69 TYR A O 1
ATOM 567 N N . TYR A 1 70 ? -0.343 2.555 8.887 1.00 86.94 70 TYR A N 1
ATOM 568 C CA . TYR A 1 70 ? -1.533 3.167 9.474 1.00 86.94 70 TYR A CA 1
ATOM 569 C C . TYR A 1 70 ? -1.928 4.486 8.796 1.00 86.94 70 TYR A C 1
ATOM 571 O O . TYR A 1 70 ? -3.107 4.721 8.534 1.00 86.94 70 TYR A O 1
ATOM 579 N N . GLY A 1 71 ? -0.949 5.324 8.440 1.00 86.50 71 GLY A N 1
ATOM 580 C CA . GLY A 1 71 ? -1.194 6.538 7.657 1.00 86.50 71 GLY A CA 1
ATOM 581 C C . GLY A 1 71 ? -1.841 6.254 6.297 1.00 86.50 71 GLY A C 1
ATOM 582 O O . GLY A 1 71 ? -2.737 6.985 5.878 1.00 86.50 71 GLY A O 1
ATOM 583 N N . THR A 1 72 ? -1.449 5.158 5.647 1.00 83.38 72 THR A N 1
ATOM 584 C CA . THR A 1 72 ? -2.039 4.714 4.373 1.00 83.38 72 THR A CA 1
ATOM 585 C C . THR A 1 72 ? -3.480 4.230 4.551 1.00 83.38 72 THR A C 1
ATOM 587 O O . THR A 1 72 ? -4.338 4.525 3.728 1.00 83.38 72 THR A O 1
ATOM 590 N N . ILE A 1 73 ? -3.789 3.538 5.649 1.00 82.62 73 ILE A N 1
ATOM 591 C CA . ILE A 1 73 ? -5.172 3.140 5.958 1.00 82.62 73 ILE A CA 1
ATOM 592 C C . ILE A 1 73 ? -6.043 4.368 6.246 1.00 82.62 73 ILE A C 1
ATOM 594 O O . ILE A 1 73 ? -7.189 4.443 5.804 1.00 82.62 73 ILE A O 1
ATOM 598 N N . LEU A 1 74 ? -5.513 5.353 6.973 1.00 88.38 74 LEU A N 1
ATOM 599 C CA . LEU A 1 74 ? -6.259 6.573 7.271 1.00 88.38 74 LEU A CA 1
ATOM 600 C C . LEU A 1 74 ? -6.563 7.403 6.024 1.00 88.38 74 LEU A C 1
ATOM 602 O O . LEU A 1 74 ? -7.612 8.043 5.981 1.00 88.38 74 LEU A O 1
ATOM 606 N N . SER A 1 75 ? -5.688 7.393 5.015 1.00 86.75 75 SER A N 1
ATOM 607 C CA . SER A 1 75 ? -5.913 8.176 3.797 1.00 86.75 75 SER A CA 1
ATOM 608 C C . SER A 1 75 ? -7.090 7.668 2.967 1.00 86.75 75 SER A C 1
ATOM 610 O O . SER A 1 75 ? -7.702 8.476 2.283 1.00 86.75 75 SER A O 1
ATOM 612 N N . VAL A 1 76 ? -7.440 6.380 3.069 1.00 86.62 76 VAL A N 1
ATOM 613 C CA . VAL A 1 76 ? -8.587 5.777 2.364 1.00 86.62 76 VAL A CA 1
ATOM 614 C C . VAL A 1 76 ? -9.885 5.784 3.181 1.00 86.62 76 VAL A C 1
ATOM 616 O O . VAL A 1 76 ? -10.932 5.348 2.695 1.00 86.62 76 VAL A O 1
ATOM 619 N N . LYS A 1 77 ? -9.844 6.251 4.438 1.00 87.75 77 LYS A N 1
ATOM 620 C CA . LYS A 1 77 ? -11.016 6.304 5.327 1.00 87.75 77 LYS A CA 1
ATOM 621 C C . LYS A 1 77 ? -12.178 7.111 4.716 1.00 87.75 77 LYS A C 1
ATOM 623 O O . LYS A 1 77 ? -13.281 6.564 4.691 1.00 87.75 77 LYS A O 1
ATOM 628 N N . PRO A 1 78 ? -11.985 8.338 4.188 1.00 89.75 78 PRO A N 1
ATOM 629 C CA . PRO A 1 78 ? -13.091 9.123 3.630 1.00 89.75 78 PRO A CA 1
ATOM 630 C C . PRO A 1 78 ? -13.790 8.427 2.455 1.00 89.75 78 PRO A C 1
ATOM 632 O O . PRO A 1 78 ? -15.010 8.500 2.311 1.00 89.75 78 PRO A O 1
ATOM 635 N N . GLU A 1 79 ? -13.034 7.726 1.612 1.00 86.75 79 GLU A N 1
ATOM 636 C CA . GLU A 1 79 ? -13.550 6.971 0.475 1.00 86.75 79 GLU A CA 1
ATOM 637 C C . GLU A 1 79 ? -14.374 5.768 0.934 1.00 86.75 79 GLU A C 1
ATOM 639 O O . GLU A 1 79 ? -15.447 5.519 0.380 1.00 86.75 79 GLU A O 1
ATOM 644 N N . ILE 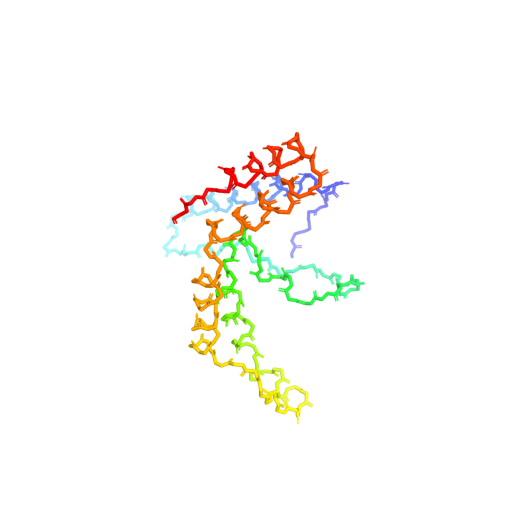A 1 80 ? -13.914 5.053 1.966 1.00 84.44 80 ILE A N 1
ATOM 645 C CA . ILE A 1 80 ? -14.658 3.940 2.569 1.00 84.44 80 ILE A CA 1
ATOM 646 C C . ILE A 1 80 ? -15.961 4.449 3.189 1.00 84.44 80 ILE A C 1
ATOM 648 O O . ILE A 1 80 ? -17.021 3.870 2.945 1.00 84.44 80 ILE A O 1
ATOM 652 N N . GLU A 1 81 ? -15.918 5.541 3.952 1.00 91.12 81 GLU A N 1
ATOM 653 C CA . GLU A 1 81 ? -17.108 6.133 4.575 1.00 91.12 81 GLU A CA 1
ATOM 654 C C . GLU A 1 81 ? -18.117 6.593 3.521 1.00 91.12 81 GLU A C 1
ATOM 656 O O . GLU A 1 81 ? -19.308 6.293 3.608 1.00 91.12 81 GLU A O 1
ATOM 661 N N . ARG A 1 82 ? -17.631 7.239 2.457 1.00 89.12 82 ARG A N 1
ATOM 662 C CA . ARG A 1 82 ? -18.456 7.653 1.320 1.00 89.12 82 ARG A CA 1
ATOM 663 C C . ARG A 1 82 ? -19.084 6.467 0.591 1.00 89.12 82 ARG A C 1
ATOM 665 O O . ARG A 1 82 ? -20.251 6.544 0.218 1.00 89.12 82 ARG A O 1
ATOM 672 N N . PHE A 1 83 ? -18.324 5.401 0.347 1.00 88.81 83 PHE A N 1
ATOM 673 C CA . PHE A 1 83 ? -18.808 4.229 -0.384 1.00 88.81 83 PHE A CA 1
ATOM 674 C C . PHE A 1 83 ? -19.808 3.410 0.438 1.00 88.81 83 PHE A C 1
ATOM 676 O O . PHE A 1 83 ? -20.795 2.909 -0.094 1.00 88.81 83 PHE A O 1
ATOM 683 N N . THR A 1 84 ? -19.564 3.281 1.741 1.00 88.56 84 THR A N 1
ATOM 684 C CA . THR A 1 84 ? -20.391 2.467 2.641 1.00 88.56 84 THR A CA 1
ATOM 685 C C . THR A 1 84 ? -21.562 3.235 3.251 1.00 88.56 84 THR A C 1
ATOM 687 O O . THR A 1 84 ? -22.479 2.613 3.786 1.00 88.56 84 THR A O 1
ATOM 690 N N . GLY A 1 85 ? -21.536 4.572 3.205 1.00 90.75 85 GLY A N 1
ATOM 691 C CA . GLY A 1 85 ? -22.500 5.436 3.887 1.00 90.75 85 GLY A CA 1
ATOM 692 C C . GLY A 1 85 ? -22.430 5.341 5.415 1.00 90.75 85 GLY A C 1
ATOM 693 O O . GLY A 1 85 ? -23.343 5.803 6.097 1.00 90.75 85 GLY A O 1
ATOM 694 N N . ARG A 1 86 ? -21.384 4.709 5.961 1.00 91.38 86 ARG A N 1
ATOM 695 C CA . ARG A 1 86 ? -21.160 4.544 7.400 1.00 91.38 86 ARG A CA 1
ATOM 696 C C . ARG A 1 86 ? -19.999 5.420 7.828 1.00 91.38 86 ARG A C 1
ATOM 698 O O . ARG A 1 86 ? -18.981 5.451 7.149 1.00 91.38 86 ARG A O 1
ATOM 705 N N . ILE A 1 87 ? -20.140 6.074 8.973 1.00 90.69 87 ILE A N 1
ATOM 706 C CA . ILE A 1 87 ? -19.045 6.813 9.597 1.00 90.69 87 ILE A CA 1
ATOM 707 C C . ILE A 1 87 ? -18.227 5.822 10.425 1.00 90.69 87 ILE A C 1
ATOM 709 O O . ILE A 1 87 ? -18.780 5.055 11.217 1.00 90.69 87 ILE A O 1
ATOM 713 N N . LEU A 1 88 ? -16.913 5.805 10.217 1.00 85.50 88 LEU A N 1
ATOM 714 C CA . LEU A 1 88 ? -15.983 4.977 10.975 1.00 85.50 88 LEU A CA 1
ATOM 715 C C . LEU A 1 88 ? -15.533 5.750 12.219 1.00 85.50 88 LEU A C 1
ATOM 717 O O . LEU A 1 88 ? -14.391 6.221 12.324 1.00 85.50 88 LEU A O 1
ATOM 721 N N . ASP A 1 89 ? -16.471 5.887 13.154 1.00 84.06 89 ASP A N 1
ATOM 722 C CA . ASP A 1 89 ? -16.241 6.477 14.469 1.00 84.06 89 ASP A CA 1
ATOM 723 C C . ASP A 1 89 ? -15.351 5.566 15.327 1.00 84.06 89 ASP A C 1
ATOM 725 O O . ASP A 1 89 ? -15.431 4.339 15.267 1.00 84.06 89 ASP A O 1
ATOM 729 N N . GLY A 1 90 ? -14.468 6.168 16.126 1.00 84.25 90 GLY A N 1
ATOM 730 C CA . GLY A 1 90 ? -13.550 5.434 17.005 1.00 84.25 90 GLY A CA 1
ATOM 731 C C . GLY A 1 90 ? -12.251 4.959 16.347 1.00 84.25 90 GLY A C 1
ATOM 732 O O . GLY A 1 90 ? -11.428 4.350 17.025 1.00 84.25 90 GLY A O 1
ATOM 733 N N . VAL A 1 91 ? -12.024 5.262 15.064 1.00 87.62 91 VAL A N 1
ATOM 734 C CA . VAL A 1 91 ? -10.696 5.116 14.446 1.00 87.62 91 VAL A CA 1
ATOM 735 C C . VAL A 1 91 ? -9.803 6.265 14.934 1.00 87.62 91 VAL A C 1
ATOM 737 O O . VAL A 1 91 ? -10.144 7.419 14.652 1.00 87.62 91 VAL A O 1
ATOM 740 N N . PRO A 1 92 ? -8.684 5.984 15.631 1.00 90.00 92 PRO A N 1
ATOM 741 C CA . PRO A 1 92 ? -7.774 7.024 16.097 1.00 90.00 92 PRO A CA 1
ATOM 742 C C . PRO A 1 92 ? -7.250 7.898 14.953 1.00 90.00 92 PRO A C 1
ATOM 744 O O . PRO A 1 92 ? -7.078 7.465 13.815 1.00 90.00 92 PRO A O 1
ATOM 747 N N . SER A 1 93 ? -6.952 9.153 15.250 1.00 89.31 93 SER A N 1
ATOM 748 C CA . SER A 1 93 ? -6.143 9.976 14.362 1.00 89.31 93 SER A CA 1
ATOM 749 C C . SER A 1 93 ? -4.712 9.439 14.299 1.00 89.31 93 SER A C 1
ATOM 751 O O . SER A 1 93 ? -4.233 8.732 15.190 1.00 89.31 93 SER A O 1
ATOM 753 N N . TYR A 1 94 ? -3.978 9.831 13.259 1.00 89.56 94 TYR A N 1
ATOM 754 C CA . TYR A 1 94 ? -2.569 9.468 13.110 1.00 89.56 94 TYR A CA 1
ATOM 755 C C . TYR A 1 94 ? -1.731 9.849 14.344 1.00 89.56 94 TYR A C 1
ATOM 757 O O . TYR A 1 94 ? -0.874 9.085 14.786 1.00 89.56 94 TYR A O 1
ATOM 765 N N . GLY A 1 95 ? -2.001 11.022 14.931 1.00 88.31 95 GLY A N 1
ATOM 766 C CA . GLY A 1 95 ? -1.320 11.497 16.136 1.00 88.31 95 GLY A CA 1
ATOM 767 C C . GLY A 1 95 ? -1.649 10.660 17.371 1.00 88.31 95 GLY A C 1
ATOM 768 O O . GLY A 1 95 ? -0.739 10.270 18.101 1.00 88.31 95 GLY A O 1
ATOM 769 N N . GLU A 1 96 ? -2.925 10.333 17.579 1.00 89.75 96 GLU A N 1
ATOM 770 C CA . GLU A 1 96 ? -3.367 9.472 18.685 1.00 89.75 96 GLU A CA 1
ATOM 771 C C . GLU A 1 96 ? -2.765 8.072 18.578 1.00 89.75 96 GLU A C 1
ATOM 773 O O . GLU A 1 96 ? -2.240 7.545 19.559 1.00 89.75 96 GLU A O 1
ATOM 778 N N . TYR A 1 97 ? -2.749 7.504 17.372 1.00 89.81 97 TYR A N 1
ATOM 779 C CA . TYR A 1 97 ? -2.144 6.201 17.128 1.00 89.81 97 TYR A CA 1
ATOM 780 C C . TYR A 1 97 ? -0.627 6.211 17.342 1.00 89.81 97 TYR A C 1
ATOM 782 O O . TYR A 1 97 ? -0.088 5.305 17.972 1.00 89.81 97 TYR A O 1
ATOM 790 N N . ARG A 1 98 ? 0.073 7.268 16.906 1.00 90.81 98 ARG A N 1
ATOM 791 C CA . ARG A 1 98 ? 1.508 7.448 17.177 1.00 90.81 98 ARG A CA 1
ATOM 792 C C . ARG A 1 98 ? 1.804 7.510 18.675 1.00 90.81 98 ARG A C 1
ATOM 794 O O . ARG A 1 98 ? 2.767 6.902 19.133 1.00 90.81 98 ARG A O 1
ATOM 801 N N . MET A 1 99 ? 0.995 8.244 19.439 1.00 87.88 99 MET A N 1
ATOM 802 C CA . MET A 1 99 ? 1.152 8.328 20.894 1.00 87.88 99 MET A CA 1
ATOM 803 C C . MET A 1 99 ? 0.918 6.972 21.566 1.00 87.88 99 MET A C 1
ATOM 805 O O . MET A 1 99 ? 1.682 6.606 22.455 1.00 87.88 99 MET A O 1
ATOM 809 N N . ALA A 1 100 ? -0.083 6.213 21.112 1.00 85.56 100 ALA A N 1
ATOM 810 C CA . ALA A 1 100 ? -0.344 4.860 21.595 1.00 85.56 100 ALA A CA 1
ATOM 811 C C . ALA A 1 100 ? 0.797 3.885 21.253 1.00 85.56 100 ALA A C 1
ATOM 813 O O . ALA A 1 100 ? 1.219 3.105 22.100 1.00 85.56 100 ALA A O 1
ATOM 814 N N . LEU A 1 101 ? 1.355 3.958 20.043 1.00 83.38 101 LEU A N 1
ATOM 815 C CA . LEU A 1 101 ? 2.532 3.175 19.653 1.00 83.38 101 LEU A CA 1
ATOM 816 C C . LEU A 1 101 ? 3.737 3.479 20.549 1.00 83.38 101 LEU A C 1
ATOM 818 O O . LEU A 1 101 ? 4.373 2.563 21.060 1.00 83.38 101 LEU A O 1
ATOM 822 N N . ASN A 1 102 ? 4.016 4.760 20.791 1.00 81.62 102 ASN A N 1
ATOM 823 C CA . ASN A 1 102 ? 5.132 5.170 21.640 1.00 81.62 102 ASN A CA 1
ATOM 824 C C . ASN A 1 102 ? 4.928 4.759 23.104 1.00 81.62 102 ASN A C 1
ATOM 826 O O . ASN A 1 102 ? 5.885 4.356 23.761 1.00 81.62 102 ASN A O 1
ATOM 830 N N . SER A 1 103 ? 3.702 4.830 23.633 1.00 78.12 103 SER A N 1
ATOM 831 C CA . SER A 1 103 ? 3.422 4.386 25.004 1.00 78.12 103 SER A CA 1
ATOM 832 C C . SER A 1 103 ? 3.571 2.871 25.157 1.00 78.12 103 SER A C 1
ATOM 834 O O . SER A 1 103 ? 4.079 2.411 26.179 1.00 78.12 103 SER A O 1
ATOM 836 N N . ILE A 1 104 ? 3.230 2.098 24.121 1.00 72.62 104 ILE A N 1
ATOM 837 C CA . ILE A 1 104 ? 3.470 0.652 24.070 1.00 72.62 104 ILE A CA 1
ATOM 838 C C . ILE A 1 104 ? 4.976 0.368 24.012 1.00 72.62 104 ILE A C 1
ATOM 840 O O . ILE A 1 104 ? 5.463 -0.416 24.827 1.00 72.62 104 ILE A O 1
ATOM 844 N N . GLN A 1 105 ? 5.720 1.062 23.145 1.00 62.75 105 GLN A N 1
ATOM 845 C CA . GLN A 1 105 ? 7.176 0.929 23.023 1.00 62.75 105 GLN A CA 1
ATOM 846 C C . GLN A 1 105 ? 7.898 1.257 24.342 1.00 62.75 105 GLN A C 1
ATOM 848 O O . GLN A 1 105 ? 8.838 0.567 24.720 1.00 62.75 105 GLN A O 1
ATOM 853 N N . HIS A 1 106 ? 7.429 2.269 25.082 1.00 55.75 106 HIS A N 1
ATOM 854 C CA . HIS A 1 106 ? 7.970 2.634 26.395 1.00 55.75 106 HIS A CA 1
ATOM 855 C C .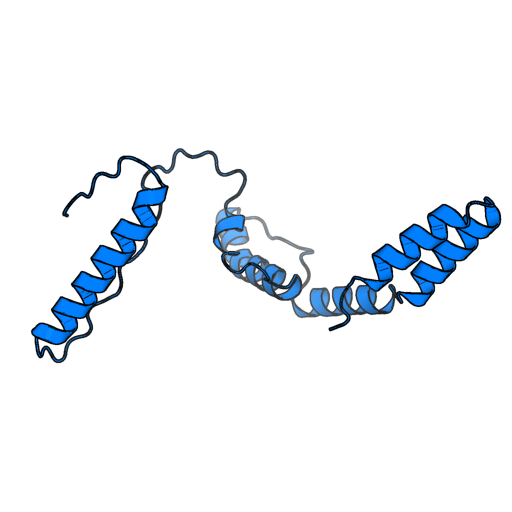 HIS A 1 106 ? 7.525 1.701 27.536 1.00 55.75 106 HIS A C 1
ATOM 857 O O . HIS A 1 106 ? 8.243 1.573 28.524 1.00 55.75 106 HIS A O 1
ATOM 863 N N . SER A 1 107 ? 6.365 1.044 27.424 1.00 53.16 107 SER A N 1
ATOM 864 C CA . SER A 1 107 ? 5.892 0.052 28.408 1.00 53.16 107 SER A CA 1
ATOM 865 C C . SER A 1 107 ? 6.553 -1.323 28.252 1.00 53.16 107 SER A C 1
ATOM 867 O O . SER A 1 107 ? 6.596 -2.113 29.197 1.00 53.16 107 SER A O 1
ATOM 869 N N . VAL A 1 108 ? 7.092 -1.596 27.064 1.00 57.12 108 VAL A N 1
ATOM 870 C CA . VAL A 1 108 ? 7.845 -2.800 26.721 1.00 57.12 108 VAL A CA 1
ATOM 871 C C . VAL A 1 108 ? 9.338 -2.487 26.827 1.00 57.12 108 VAL A C 1
ATOM 873 O O . VAL A 1 108 ? 10.090 -2.525 25.860 1.00 57.12 108 VAL A O 1
ATOM 876 N N . ASP A 1 109 ? 9.791 -2.170 28.039 1.00 61.03 109 ASP A N 1
ATOM 877 C CA . ASP A 1 109 ? 11.221 -2.201 28.331 1.00 61.03 109 ASP A CA 1
ATOM 878 C C . ASP A 1 109 ? 11.699 -3.655 28.201 1.00 61.03 109 ASP A C 1
ATOM 880 O O . ASP A 1 109 ? 11.229 -4.555 28.910 1.00 61.03 109 ASP A O 1
ATOM 884 N N . GLN A 1 110 ? 12.622 -3.900 27.270 1.00 57.72 110 GLN A N 1
ATOM 885 C CA . GLN A 1 110 ? 13.194 -5.224 27.035 1.00 57.72 110 GLN A CA 1
ATOM 886 C C . GLN A 1 110 ? 13.780 -5.812 28.325 1.00 57.72 110 GLN A C 1
ATOM 888 O O . GLN A 1 110 ? 13.664 -7.015 28.545 1.00 57.72 110 GLN A O 1
ATOM 893 N N . ASN A 1 111 ? 14.301 -4.982 29.237 1.00 58.19 111 ASN A N 1
ATOM 894 C CA . ASN A 1 111 ? 14.792 -5.447 30.536 1.00 58.19 111 ASN A CA 1
ATOM 895 C C . ASN A 1 111 ? 13.654 -5.899 31.465 1.00 58.19 111 ASN A C 1
ATOM 897 O O . ASN A 1 111 ? 13.813 -6.851 32.232 1.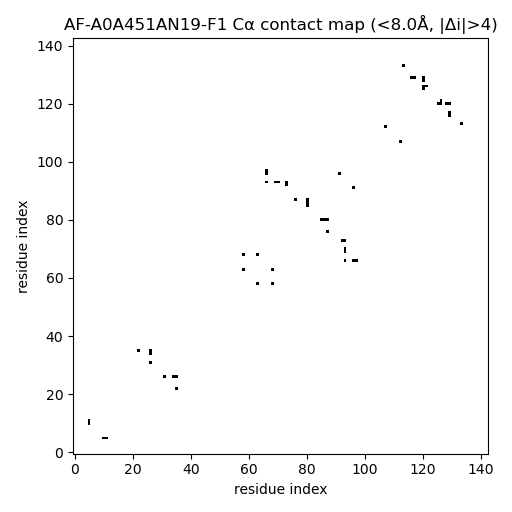00 58.19 111 ASN A O 1
ATOM 901 N N . THR A 1 112 ? 12.476 -5.284 31.370 1.00 65.12 112 THR A N 1
ATOM 902 C CA . THR A 1 112 ? 11.269 -5.696 32.104 1.00 65.12 112 THR A CA 1
ATOM 903 C C . THR A 1 112 ? 10.695 -7.018 31.575 1.00 65.12 112 THR A C 1
ATOM 905 O O . THR A 1 112 ? 10.225 -7.849 32.355 1.00 65.12 112 THR A O 1
ATOM 908 N N . ILE A 1 113 ? 10.764 -7.267 30.264 1.00 64.75 113 ILE A N 1
ATOM 909 C CA . ILE A 1 113 ? 10.367 -8.559 29.677 1.00 64.75 113 ILE A CA 1
ATOM 910 C C . ILE A 1 113 ? 11.390 -9.648 30.009 1.00 64.75 113 ILE A C 1
ATOM 912 O O . ILE A 1 113 ? 11.008 -10.714 30.492 1.00 64.75 113 ILE A O 1
ATOM 916 N N . LEU A 1 114 ? 12.682 -9.372 29.824 1.00 60.41 114 LEU A N 1
ATOM 917 C CA . LEU A 1 114 ? 13.758 -10.316 30.128 1.00 60.41 114 LEU A CA 1
ATOM 918 C C . LEU A 1 114 ? 13.783 -10.677 31.617 1.00 60.41 114 LEU A C 1
ATOM 920 O O . LEU A 1 114 ? 13.908 -11.851 31.949 1.00 60.41 114 LEU A O 1
ATOM 924 N N . SER A 1 115 ? 13.575 -9.713 32.520 1.00 64.56 115 SER A N 1
ATOM 925 C CA . SER A 1 115 ? 13.486 -9.988 33.962 1.00 64.56 115 SER A CA 1
ATOM 926 C C . SER A 1 115 ? 12.258 -10.821 34.336 1.00 64.56 115 SER A C 1
ATOM 928 O O . SER A 1 115 ? 12.368 -11.714 35.174 1.00 64.56 115 SER A O 1
ATOM 930 N N . LYS A 1 116 ? 11.094 -10.603 33.708 1.00 71.81 116 LYS A N 1
ATOM 931 C CA . LYS A 1 116 ? 9.907 -11.450 33.924 1.00 71.81 116 LYS A CA 1
ATOM 932 C C . LYS A 1 116 ? 10.113 -12.875 33.414 1.00 71.81 116 LYS A C 1
ATOM 934 O O . LYS A 1 116 ? 9.772 -13.814 34.129 1.00 71.81 116 LYS A O 1
ATOM 939 N N . ILE A 1 117 ? 10.690 -13.040 32.223 1.00 68.06 117 ILE A N 1
ATOM 940 C CA . ILE A 1 117 ? 11.010 -14.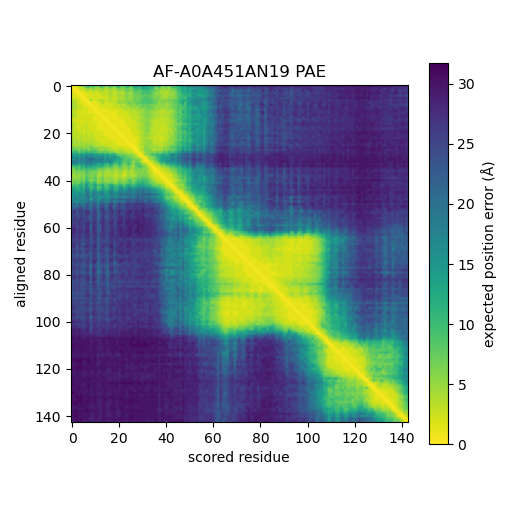357 31.649 1.00 68.06 117 ILE A CA 1
ATOM 941 C C . ILE A 1 117 ? 12.037 -15.082 32.526 1.00 68.06 117 ILE A C 1
ATOM 943 O O . ILE A 1 117 ? 11.840 -16.245 32.871 1.00 68.06 117 ILE A O 1
ATOM 947 N N . PHE A 1 118 ? 13.090 -14.381 32.954 1.00 63.41 118 PHE A N 1
ATOM 948 C CA . PHE A 1 118 ? 14.114 -14.929 33.838 1.00 63.41 118 PHE A CA 1
ATOM 949 C C . PHE A 1 118 ? 13.524 -15.369 35.185 1.00 63.41 118 PHE A C 1
ATOM 951 O O . PHE A 1 118 ? 13.740 -16.501 35.606 1.00 63.41 118 PHE A O 1
ATOM 958 N N . ASN A 1 119 ? 12.703 -14.530 35.827 1.00 66.31 119 ASN A N 1
ATOM 959 C CA . ASN A 1 119 ? 12.058 -14.862 37.101 1.00 66.31 119 ASN A CA 1
ATOM 960 C C . ASN A 1 119 ? 11.091 -16.053 36.996 1.00 66.31 119 ASN A C 1
ATOM 962 O O . ASN A 1 119 ? 10.995 -16.848 37.932 1.00 66.31 119 ASN A O 1
ATOM 966 N N . LEU A 1 120 ? 10.380 -16.199 35.874 1.00 65.88 120 LEU A N 1
ATOM 967 C CA . LEU A 1 120 ? 9.519 -17.359 35.627 1.00 65.88 120 LEU A CA 1
ATOM 968 C C . LEU A 1 120 ? 10.337 -18.643 35.438 1.00 65.88 120 LEU A C 1
ATOM 970 O O . LEU A 1 120 ? 9.994 -19.668 36.018 1.00 65.88 120 LEU A O 1
ATOM 974 N N . ALA A 1 121 ? 11.446 -18.583 34.702 1.00 59.81 121 ALA A N 1
ATOM 975 C CA . ALA A 1 121 ? 12.296 -19.747 34.466 1.00 59.81 121 ALA A CA 1
ATOM 976 C C . ALA A 1 121 ? 13.075 -20.202 35.712 1.00 59.81 121 ALA A C 1
ATOM 978 O O . ALA A 1 121 ? 13.237 -21.403 35.920 1.00 59.81 121 ALA A O 1
ATOM 979 N N . VAL A 1 122 ? 13.503 -19.259 36.563 1.00 67.00 122 VAL A N 1
ATOM 980 C CA . VAL A 1 122 ? 14.101 -19.536 37.884 1.00 67.00 122 VAL A CA 1
ATOM 981 C C . VAL A 1 122 ? 13.101 -20.270 38.779 1.00 67.00 122 VAL A C 1
ATOM 983 O O . VAL A 1 122 ? 13.459 -21.223 39.461 1.00 67.00 122 VAL A O 1
ATOM 986 N N . LYS A 1 123 ? 11.828 -19.856 38.760 1.00 68.88 123 LYS A N 1
ATOM 987 C CA . LYS A 1 123 ? 10.769 -20.468 39.574 1.00 68.88 123 LYS A CA 1
ATOM 988 C C . LYS A 1 123 ? 10.430 -21.903 39.145 1.00 68.88 123 LYS A C 1
ATOM 990 O O . LYS A 1 123 ? 9.917 -22.664 39.961 1.00 68.88 123 LYS A O 1
ATOM 995 N N . GLU A 1 124 ? 10.703 -22.262 37.892 1.00 71.94 124 GLU A N 1
ATOM 996 C CA . GLU A 1 124 ? 10.450 -23.598 37.339 1.00 71.94 124 GLU A CA 1
ATOM 997 C C . GLU A 1 124 ? 11.711 -24.481 37.222 1.0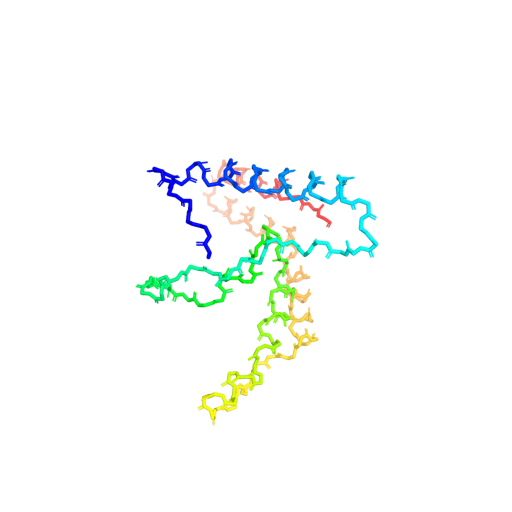0 71.94 124 GLU A C 1
ATOM 999 O O . GLU A 1 124 ? 11.605 -25.593 36.712 1.00 71.94 124 GLU A O 1
ATOM 1004 N N . ASP A 1 125 ? 12.887 -24.023 37.680 1.00 67.44 125 ASP A N 1
ATOM 1005 C CA . ASP A 1 125 ? 14.192 -24.703 37.522 1.00 67.44 125 ASP A CA 1
ATOM 1006 C C . ASP A 1 125 ? 14.572 -25.023 36.052 1.00 67.44 125 ASP A C 1
ATOM 1008 O O . ASP A 1 125 ? 15.358 -25.927 35.760 1.00 67.44 125 ASP A O 1
ATOM 1012 N N . LYS A 1 126 ? 14.067 -24.235 35.090 1.00 67.25 126 LYS A N 1
ATOM 1013 C CA . LYS A 1 126 ? 14.296 -24.420 33.639 1.00 67.25 126 LYS A CA 1
ATOM 1014 C C . LYS A 1 126 ? 15.289 -23.410 33.061 1.00 67.25 126 LYS A C 1
ATOM 1016 O O . LYS A 1 126 ? 15.021 -22.703 32.088 1.00 67.25 126 LYS A O 1
ATOM 1021 N N . TYR A 1 127 ? 16.474 -23.336 33.659 1.00 60.78 127 TYR A N 1
ATOM 1022 C CA . TYR A 1 127 ? 17.509 -22.358 33.292 1.00 60.78 127 TYR A CA 1
ATOM 1023 C C . TYR A 1 127 ? 18.015 -22.487 31.846 1.00 60.78 127 TYR A C 1
ATOM 1025 O O . TYR A 1 127 ? 18.380 -21.486 31.229 1.00 60.78 127 TYR A O 1
ATOM 1033 N N . SER A 1 128 ? 18.013 -23.698 31.285 1.00 59.22 128 SER A N 1
ATOM 1034 C CA . SER A 1 128 ? 18.416 -23.956 29.896 1.00 59.22 128 SER A CA 1
ATOM 1035 C C . SER A 1 128 ? 17.455 -23.335 28.874 1.00 59.22 128 SER A C 1
ATOM 1037 O O . SER A 1 128 ? 17.899 -22.820 27.849 1.00 59.22 128 SER A O 1
ATOM 1039 N N . GLU A 1 129 ? 16.153 -23.319 29.166 1.00 58.06 129 GLU A N 1
ATOM 1040 C CA . GLU A 1 129 ? 15.126 -22.721 28.303 1.00 58.06 129 GLU A CA 1
ATOM 1041 C C . GLU A 1 129 ? 15.119 -21.190 28.411 1.00 58.06 129 GLU A C 1
ATOM 1043 O O . GLU A 1 129 ? 15.000 -20.497 27.398 1.00 58.06 129 GLU A O 1
ATOM 1048 N N . ALA A 1 130 ? 15.356 -20.645 29.610 1.00 55.78 130 ALA A N 1
ATOM 1049 C CA . ALA A 1 130 ? 15.549 -19.204 29.793 1.00 55.78 130 ALA A CA 1
ATOM 1050 C C . ALA A 1 130 ? 16.770 -18.676 29.029 1.00 55.78 130 ALA A C 1
ATOM 1052 O O . ALA A 1 130 ? 16.691 -17.624 28.396 1.00 55.78 130 ALA A O 1
ATOM 1053 N N . ALA A 1 131 ? 17.888 -19.408 29.054 1.00 59.69 131 ALA A N 1
ATOM 1054 C CA . ALA A 1 131 ? 19.092 -19.024 28.324 1.00 59.69 131 ALA A CA 1
ATOM 1055 C C . ALA A 1 131 ? 18.849 -18.975 26.804 1.00 59.69 131 ALA A C 1
ATOM 1057 O O . ALA A 1 131 ? 19.292 -18.035 26.145 1.00 59.69 131 ALA A O 1
ATOM 1058 N N . ALA A 1 132 ? 18.090 -19.932 26.257 1.00 57.75 132 ALA A N 1
ATOM 1059 C CA . ALA A 1 132 ? 17.720 -19.954 24.842 1.00 57.75 132 ALA A CA 1
ATOM 1060 C C . ALA A 1 132 ? 16.800 -18.781 24.450 1.00 57.75 132 ALA A C 1
ATOM 1062 O O . ALA A 1 132 ? 16.993 -18.168 23.398 1.00 57.75 132 ALA A O 1
ATOM 1063 N N . LEU A 1 133 ? 15.839 -18.422 25.308 1.00 57.09 133 LEU A N 1
ATOM 1064 C CA . LEU A 1 133 ? 14.940 -17.285 25.081 1.00 57.09 133 LEU A CA 1
ATOM 1065 C C . LEU A 1 133 ? 15.664 -15.934 25.181 1.00 57.09 133 LEU A C 1
ATOM 1067 O O . LEU A 1 133 ? 15.446 -15.067 24.335 1.00 57.09 133 LEU A O 1
ATOM 1071 N N . CYS A 1 134 ? 16.583 -15.768 26.137 1.00 57.59 134 CYS A N 1
ATOM 1072 C CA . CYS A 1 134 ? 17.442 -14.581 26.215 1.00 57.59 134 CYS A CA 1
ATOM 1073 C C . CYS A 1 134 ? 18.329 -14.430 24.966 1.00 57.59 134 CYS A C 1
ATOM 1075 O O . CYS A 1 134 ? 18.495 -13.321 24.459 1.00 57.59 134 CYS A O 1
ATOM 1077 N N . PHE A 1 135 ? 18.851 -15.539 24.429 1.00 57.53 135 PHE A N 1
ATOM 1078 C CA . PHE A 1 135 ? 19.684 -15.538 23.222 1.00 57.53 135 PHE A CA 1
ATOM 1079 C C . PHE A 1 135 ? 18.894 -15.182 21.949 1.00 57.53 135 PHE A C 1
ATOM 1081 O O . PHE A 1 135 ? 19.423 -14.535 21.046 1.00 57.53 135 PHE A O 1
ATOM 1088 N N . LEU A 1 136 ? 17.615 -15.566 21.880 1.00 55.06 136 LEU A N 1
ATOM 1089 C CA . LEU A 1 136 ? 16.711 -15.182 20.790 1.00 55.06 136 LEU A CA 1
ATOM 1090 C C . LEU A 1 136 ? 16.346 -13.690 20.838 1.00 55.06 136 LEU A C 1
ATOM 1092 O O . LEU A 1 136 ? 16.286 -13.050 19.790 1.00 55.06 136 LEU A O 1
ATOM 1096 N N . PHE A 1 137 ? 16.166 -13.118 22.033 1.00 53.16 137 PHE A N 1
ATOM 1097 C CA . PHE A 1 137 ? 15.830 -11.698 22.198 1.00 53.16 137 PHE A CA 1
ATOM 1098 C C . PHE A 1 137 ? 17.011 -10.744 21.945 1.00 53.16 137 PHE A C 1
ATOM 1100 O O . PHE A 1 137 ? 16.800 -9.661 21.409 1.00 53.16 137 PHE A O 1
ATOM 1107 N N . GLN A 1 138 ? 18.255 -11.148 22.234 1.00 54.59 138 GLN A N 1
ATOM 1108 C CA . GLN A 1 138 ? 19.462 -10.353 21.930 1.00 54.59 138 GLN A CA 1
ATOM 1109 C C . GLN A 1 138 ? 19.772 -10.219 20.426 1.00 54.59 138 GLN A C 1
ATOM 1111 O O . GLN A 1 138 ? 20.674 -9.475 20.046 1.00 54.59 138 GLN A O 1
ATOM 1116 N N . ARG A 1 139 ? 19.046 -10.937 19.559 1.00 48.31 139 ARG A N 1
ATOM 1117 C CA . ARG A 1 139 ? 19.208 -10.892 18.098 1.00 48.31 139 ARG A CA 1
ATOM 1118 C C . ARG A 1 139 ? 18.256 -9.929 17.388 1.00 48.31 139 ARG A C 1
ATOM 1120 O O . ARG A 1 139 ? 18.325 -9.831 16.166 1.00 48.31 139 ARG A O 1
ATOM 1127 N N . ILE A 1 140 ? 17.387 -9.236 18.123 1.00 44.62 140 ILE A N 1
ATOM 1128 C CA . ILE A 1 140 ? 16.573 -8.149 17.574 1.00 44.62 140 ILE A CA 1
ATOM 1129 C C . ILE A 1 140 ? 17.482 -6.911 17.509 1.00 44.62 140 ILE A C 1
ATOM 1131 O O . ILE A 1 140 ? 17.941 -6.469 18.564 1.00 44.62 140 ILE A O 1
ATOM 1135 N N . PRO A 1 141 ? 17.804 -6.374 16.319 1.00 35.47 141 PRO A N 1
ATOM 1136 C CA . PRO A 1 141 ? 18.653 -5.199 16.231 1.00 35.47 141 PRO A CA 1
ATOM 1137 C C . PRO A 1 141 ? 17.935 -4.013 16.878 1.00 35.47 141 PRO A C 1
ATOM 1139 O O . 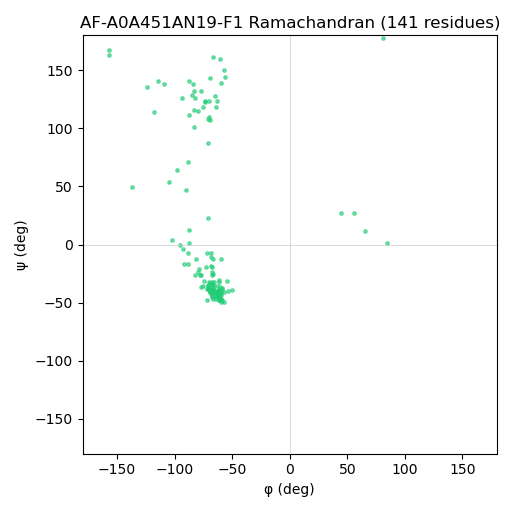PRO A 1 141 ? 16.782 -3.726 16.563 1.00 35.47 141 PRO A O 1
ATOM 1142 N N . SER A 1 142 ? 18.622 -3.351 17.806 1.00 41.12 142 SER A N 1
ATOM 1143 C CA . SER A 1 142 ? 18.261 -2.017 18.268 1.00 41.12 142 SER A CA 1
ATOM 1144 C C . SER A 1 142 ? 18.552 -1.028 17.138 1.00 41.12 142 SER A C 1
ATOM 1146 O O . SER A 1 142 ? 19.726 -0.811 16.824 1.00 41.12 142 SER A O 1
ATOM 1148 N N . GLU A 1 143 ? 17.510 -0.476 16.522 1.00 39.81 143 GLU A N 1
ATOM 1149 C CA . GLU A 1 143 ? 17.607 0.821 15.835 1.00 39.81 143 GLU A CA 1
ATOM 1150 C C . GLU A 1 143 ? 17.653 1.962 16.856 1.00 39.81 143 GLU A C 1
ATOM 1152 O O . GLU A 1 143 ? 16.911 1.887 17.866 1.00 39.81 143 GLU A O 1
#

Radius of gyration: 25.56 Å; Cα contacts (8 Å, |Δi|>4): 30; chains: 1; bounding box: 42×41×71 Å

Organism: NCBI:txid2126343